Protein AF-A0A7J3J4U2-F1 (afdb_monomer)

pLDDT: mean 85.77, std 14.67, range [39.75, 98.62]

Sequence (71 aa):
MKKSEVEIGFPTEMVKEGRVQVLVPKLSAFVKKPGEYAPSKAPVFYNPVMELNRDIAVLALQAHQQTVGRE

M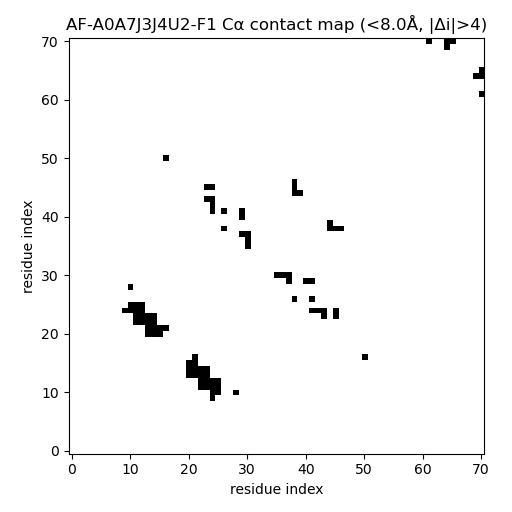ean predicted aligned error: 6.78 Å

Nearest PDB structures (foldseek):
  1uf2-assembly1_B  TM=6.722E-01  e=5.826E+00  Rice dwarf virus
  2mz9-assembly1_A  TM=3.695E-01  e=7.655E+00  Geobacter sulfurreducens
  4eog-assembly1_A-2  TM=3.730E-01  e=9.394E+00  Pyrococcus furiosus DSM 3638

Secondary structure (DSSP, 8-state):
--------SS-EEEEEETTEEEEEE-GGGT--STT---GGGSSS---GGGHHHHHHHHHHHHHHHHHTT--

Solvent-accessible surface area (backbone atoms only — not comparable to full-atom values): 4722 Å² total; per-residue (Å²): 132,83,81,78,82,73,87,58,102,59,68,65,40,80,47,74,57,94,93,47,77,47,81,41,57,38,62,80,82,56,51,88,50,94,88,54,85,48,43,83,66,39,100,54,80,62,63,79,87,49,50,66,61,50,54,50,51,53,52,53,50,53,57,47,31,56,76,72,72,66,117

Structure (mmCIF, N/CA/C/O backbone):
data_AF-A0A7J3J4U2-F1
#
_entry.id   AF-A0A7J3J4U2-F1
#
loop_
_atom_site.group_PDB
_atom_site.id
_atom_site.type_symbol
_atom_site.label_atom_id
_atom_site.label_alt_id
_atom_site.label_comp_id
_atom_site.label_asym_id
_atom_site.label_entity_id
_atom_site.label_seq_id
_atom_site.pdbx_PDB_ins_code
_atom_site.Cartn_x
_atom_site.Cartn_y
_atom_site.Cartn_z
_atom_site.occupancy
_atom_site.B_iso_or_equiv
_atom_site.auth_seq_id
_atom_site.auth_comp_id
_atom_site.auth_a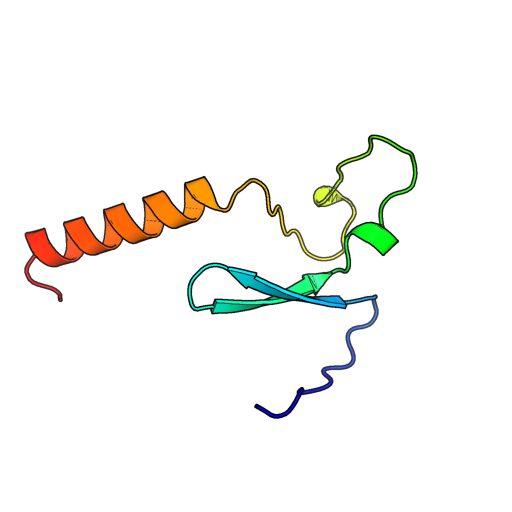sym_id
_atom_site.auth_atom_id
_atom_site.pdbx_PDB_model_num
ATOM 1 N N . MET A 1 1 ? 9.487 -16.488 7.545 1.00 42.59 1 MET A N 1
ATOM 2 C CA . MET A 1 1 ? 8.352 -16.584 6.598 1.00 42.59 1 MET A CA 1
ATOM 3 C C . MET A 1 1 ? 8.875 -17.120 5.278 1.00 42.59 1 MET A C 1
ATOM 5 O O . MET A 1 1 ? 9.815 -16.544 4.746 1.00 42.59 1 MET A O 1
ATOM 9 N N . LYS A 1 2 ? 8.347 -18.255 4.805 1.00 39.75 2 LYS A N 1
ATOM 10 C CA . LYS A 1 2 ? 8.702 -18.829 3.498 1.00 39.75 2 LYS A CA 1
ATOM 11 C C . LYS A 1 2 ? 8.225 -17.868 2.403 1.00 39.75 2 LYS A C 1
ATOM 13 O O . LYS A 1 2 ? 7.049 -17.521 2.394 1.00 39.75 2 LYS A O 1
ATOM 18 N N . LYS A 1 3 ? 9.130 -17.442 1.514 1.00 50.62 3 LYS A N 1
ATOM 19 C CA . LYS A 1 3 ? 8.781 -16.819 0.229 1.00 50.62 3 LYS A CA 1
ATOM 20 C C . LYS A 1 3 ? 7.927 -17.837 -0.527 1.00 50.62 3 LYS A C 1
ATOM 22 O O . LYS A 1 3 ? 8.449 -18.852 -0.972 1.00 50.62 3 LYS A O 1
ATOM 27 N N . SER A 1 4 ? 6.621 -17.624 -0.608 1.00 54.56 4 SER A N 1
ATOM 28 C CA . SER A 1 4 ? 5.823 -18.285 -1.633 1.00 54.56 4 SER A CA 1
ATOM 29 C C . SER A 1 4 ? 6.217 -17.630 -2.953 1.00 54.56 4 SER A C 1
ATOM 31 O O . SER A 1 4 ? 5.827 -16.492 -3.212 1.00 54.56 4 SER A O 1
ATOM 33 N N . GLU A 1 5 ? 7.055 -18.300 -3.739 1.00 60.47 5 GLU A N 1
ATOM 34 C CA . GLU A 1 5 ? 7.315 -17.926 -5.129 1.00 60.47 5 GLU A CA 1
ATOM 35 C C . GLU A 1 5 ? 6.053 -18.241 -5.931 1.00 60.47 5 GLU A C 1
ATOM 37 O O . GLU A 1 5 ? 5.913 -19.289 -6.551 1.00 60.47 5 GLU A O 1
ATOM 42 N N . VAL A 1 6 ? 5.071 -17.348 -5.824 1.00 70.00 6 VAL A N 1
ATOM 43 C CA . VAL A 1 6 ? 3.977 -17.299 -6.784 1.00 70.00 6 VAL A CA 1
ATOM 44 C C . VAL A 1 6 ? 4.609 -16.801 -8.075 1.00 70.00 6 VAL A C 1
ATOM 46 O O . VAL A 1 6 ? 5.079 -15.665 -8.137 1.00 70.00 6 VAL A O 1
ATOM 49 N N . GLU A 1 7 ? 4.680 -17.669 -9.078 1.00 74.94 7 GLU A N 1
ATOM 50 C CA . GLU A 1 7 ? 5.187 -17.304 -10.394 1.00 74.94 7 GLU A CA 1
ATOM 51 C C . GLU A 1 7 ? 4.137 -16.432 -11.090 1.00 74.94 7 GLU A C 1
ATOM 53 O O . GLU A 1 7 ? 3.140 -16.905 -11.633 1.00 74.94 7 GLU A O 1
ATOM 58 N N . ILE A 1 8 ? 4.323 -15.118 -10.986 1.00 82.88 8 ILE A N 1
ATOM 59 C CA . ILE A 1 8 ? 3.487 -14.119 -11.644 1.00 82.88 8 ILE A CA 1
ATOM 60 C C . ILE A 1 8 ? 4.164 -13.754 -12.968 1.00 82.88 8 ILE A C 1
ATOM 62 O O . ILE A 1 8 ? 5.366 -13.507 -13.000 1.00 82.88 8 ILE A O 1
ATOM 66 N N . GLY A 1 9 ? 3.402 -13.716 -14.067 1.00 91.19 9 GLY A N 1
ATOM 67 C CA . GLY A 1 9 ? 3.900 -13.516 -15.442 1.00 91.19 9 GLY A CA 1
ATOM 68 C C . GLY A 1 9 ? 4.521 -12.142 -15.749 1.00 91.19 9 GLY A C 1
ATOM 69 O O . GLY A 1 9 ? 4.568 -11.731 -16.906 1.00 91.19 9 GLY A O 1
ATOM 70 N N . PHE A 1 10 ? 4.954 -11.400 -14.731 1.00 89.88 10 PHE A N 1
ATOM 71 C CA . PHE A 1 10 ? 5.650 -10.124 -14.827 1.00 89.88 10 PHE A CA 1
ATOM 72 C C . PHE A 1 10 ? 6.523 -9.891 -13.580 1.00 89.88 10 PHE A C 1
ATOM 74 O O . PHE A 1 10 ? 6.267 -10.482 -12.533 1.00 89.88 10 PHE A O 1
ATOM 81 N N . PRO A 1 11 ? 7.538 -9.006 -13.642 1.00 90.75 11 PRO A N 1
ATOM 82 C CA . PRO A 1 11 ? 8.405 -8.736 -12.498 1.00 90.75 11 PRO A CA 1
ATOM 83 C C . PRO A 1 11 ? 7.635 -8.171 -11.299 1.00 90.75 11 PRO A C 1
ATOM 85 O O . PRO A 1 11 ? 6.956 -7.148 -11.417 1.00 90.75 11 PRO A O 1
ATOM 88 N N . THR A 1 12 ? 7.796 -8.795 -10.134 1.00 93.00 12 THR A N 1
ATOM 89 C CA . THR A 1 12 ? 7.168 -8.382 -8.871 1.00 93.00 12 THR A CA 1
ATOM 90 C C . THR A 1 12 ? 8.191 -8.123 -7.773 1.00 93.00 12 THR A C 1
ATOM 92 O O . THR A 1 12 ? 9.298 -8.661 -7.793 1.00 93.00 12 THR A O 1
ATOM 95 N N . GLU A 1 13 ? 7.800 -7.345 -6.772 1.00 92.31 13 GLU A N 1
ATOM 96 C CA . GLU A 1 13 ? 8.550 -7.129 -5.540 1.00 92.31 13 GLU A CA 1
ATOM 97 C C . GLU A 1 13 ? 7.623 -7.150 -4.319 1.00 92.31 13 GLU A C 1
ATOM 99 O O . GLU A 1 13 ? 6.440 -6.827 -4.410 1.00 92.31 13 GLU A O 1
ATOM 104 N N . MET A 1 14 ? 8.161 -7.563 -3.171 1.00 94.62 14 MET A N 1
ATOM 105 C CA . MET A 1 14 ? 7.453 -7.463 -1.896 1.00 94.62 14 MET A CA 1
ATOM 106 C C . MET A 1 14 ? 7.705 -6.081 -1.306 1.00 94.62 14 MET A C 1
ATOM 108 O O . MET A 1 14 ? 8.857 -5.725 -1.063 1.00 94.62 14 MET A O 1
ATOM 112 N N . VAL A 1 15 ? 6.639 -5.342 -1.017 1.00 94.06 15 VAL A N 1
ATOM 113 C CA . VAL A 1 15 ? 6.702 -4.066 -0.298 1.00 94.06 15 VAL A CA 1
ATOM 114 C C . VAL A 1 15 ? 6.029 -4.202 1.062 1.00 94.06 15 VAL A C 1
ATOM 116 O O . VAL A 1 15 ? 5.111 -5.007 1.245 1.00 94.06 15 VAL A O 1
ATOM 119 N N . LYS A 1 16 ? 6.516 -3.438 2.039 1.00 96.12 16 LYS A N 1
ATOM 120 C CA . LYS A 1 16 ? 5.942 -3.364 3.382 1.00 96.12 16 LYS A CA 1
ATOM 121 C C . LYS A 1 16 ? 5.343 -1.977 3.577 1.00 96.12 16 LYS A C 1
ATOM 123 O O . LYS A 1 16 ? 6.065 -0.999 3.433 1.00 96.12 16 LYS A O 1
ATOM 128 N N . GLU A 1 17 ? 4.073 -1.924 3.955 1.00 96.25 17 GLU A N 1
ATOM 129 C CA . GLU A 1 17 ? 3.366 -0.692 4.309 1.00 96.25 17 GLU A CA 1
ATOM 130 C C . GLU A 1 17 ? 2.685 -0.894 5.664 1.00 96.25 17 GLU A C 1
ATOM 132 O O . GLU A 1 17 ? 1.894 -1.826 5.855 1.00 96.25 17 GLU A O 1
ATOM 137 N N . GLY A 1 18 ? 3.081 -0.095 6.656 1.00 95.69 18 GLY A N 1
ATOM 138 C CA . GLY A 1 18 ? 2.711 -0.328 8.050 1.00 95.69 18 GLY A CA 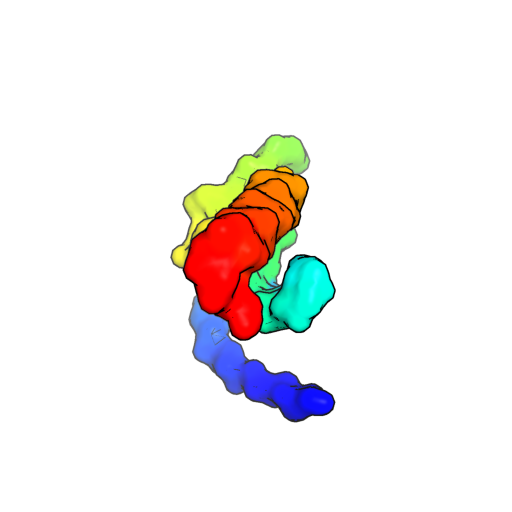1
ATOM 139 C C . GLY A 1 18 ? 3.020 -1.764 8.510 1.00 95.69 18 GLY A C 1
ATOM 140 O O . GLY A 1 18 ? 4.176 -2.200 8.565 1.00 95.69 18 GLY A O 1
ATOM 141 N N . ARG A 1 19 ? 1.970 -2.515 8.870 1.00 96.62 19 ARG A N 1
ATOM 142 C CA . ARG A 1 19 ? 2.060 -3.919 9.323 1.00 96.62 19 ARG A CA 1
ATOM 143 C C . ARG A 1 19 ? 1.857 -4.947 8.204 1.00 96.62 19 ARG A C 1
ATOM 145 O O . ARG A 1 19 ? 2.012 -6.139 8.461 1.00 96.62 19 ARG A O 1
ATOM 152 N N . VAL A 1 20 ? 1.517 -4.516 6.991 1.00 95.94 20 VAL A N 1
ATOM 153 C CA . VAL A 1 20 ? 1.162 -5.405 5.878 1.00 95.94 20 VAL A CA 1
ATOM 154 C C . VAL A 1 20 ? 2.365 -5.595 4.953 1.00 95.94 20 VAL A C 1
ATOM 156 O O . VAL A 1 20 ? 3.147 -4.674 4.728 1.00 95.94 20 VAL A O 1
ATOM 159 N N . GLN A 1 21 ? 2.520 -6.806 4.418 1.00 95.88 21 GLN A N 1
ATOM 160 C CA . GLN A 1 21 ? 3.421 -7.097 3.304 1.00 95.88 21 GLN A CA 1
ATOM 161 C C . GLN A 1 21 ? 2.579 -7.467 2.086 1.00 95.88 21 GLN A C 1
ATOM 163 O O . GLN A 1 21 ? 1.752 -8.374 2.171 1.00 95.88 21 GLN A O 1
ATOM 168 N N . VAL A 1 22 ? 2.791 -6.780 0.966 1.00 93.44 22 VAL A N 1
ATOM 169 C CA . VAL A 1 22 ? 2.051 -7.010 -0.280 1.00 93.44 22 VAL A CA 1
ATOM 170 C C . VAL A 1 22 ? 3.013 -7.241 -1.440 1.00 93.44 22 VAL A C 1
ATOM 172 O O . VAL A 1 22 ? 4.090 -6.649 -1.498 1.00 93.44 22 VAL A O 1
ATOM 175 N N . LEU A 1 23 ? 2.625 -8.129 -2.354 1.00 94.12 23 LEU A N 1
ATOM 176 C CA . LEU A 1 23 ? 3.341 -8.376 -3.601 1.00 94.12 23 LEU A CA 1
ATOM 177 C C . LEU A 1 23 ? 2.808 -7.408 -4.662 1.00 94.12 23 LEU A C 1
ATOM 179 O O . LEU A 1 23 ? 1.618 -7.428 -4.971 1.00 94.12 23 LEU A O 1
ATOM 183 N N . VAL A 1 24 ? 3.677 -6.565 -5.210 1.00 92.62 24 VAL A N 1
ATOM 184 C CA . VAL A 1 24 ? 3.322 -5.544 -6.208 1.00 92.62 24 VAL A CA 1
ATOM 185 C C . VAL A 1 24 ? 4.187 -5.704 -7.456 1.00 92.62 24 VAL A C 1
ATOM 187 O O . VAL A 1 24 ? 5.253 -6.320 -7.386 1.00 92.62 24 VAL A O 1
ATOM 190 N N . PRO A 1 25 ? 3.779 -5.172 -8.619 1.00 91.94 25 PRO A N 1
ATOM 191 C CA . PRO A 1 25 ? 4.663 -5.129 -9.774 1.00 91.94 25 PRO A CA 1
ATOM 192 C C . PRO A 1 25 ? 5.895 -4.279 -9.473 1.00 91.94 25 PRO A C 1
ATOM 194 O O . PRO A 1 25 ? 5.790 -3.204 -8.880 1.00 91.94 25 PRO A O 1
ATOM 197 N N . LYS A 1 26 ? 7.060 -4.732 -9.934 1.00 90.12 26 LYS A N 1
ATOM 198 C CA . LYS A 1 26 ? 8.306 -3.989 -9.783 1.00 90.12 26 LYS A CA 1
ATOM 199 C C . LYS A 1 26 ? 8.273 -2.756 -10.680 1.00 90.12 26 LYS A C 1
ATOM 201 O O . LYS A 1 26 ? 8.539 -2.861 -11.878 1.00 90.12 26 LYS A O 1
ATOM 206 N N . LEU A 1 27 ? 7.951 -1.587 -10.122 1.00 83.31 27 LEU A N 1
ATOM 207 C CA . LEU A 1 27 ? 7.670 -0.368 -10.899 1.00 83.31 27 LEU A CA 1
ATOM 208 C C . LEU A 1 27 ? 8.832 0.027 -11.819 1.00 83.31 27 LEU A C 1
ATOM 210 O O . LEU A 1 27 ? 8.599 0.473 -12.941 1.00 83.31 27 LEU A O 1
ATOM 214 N N . SER A 1 28 ? 10.078 -0.215 -11.396 1.00 82.06 28 SER A N 1
ATOM 215 C CA . SER A 1 28 ? 11.273 0.063 -12.202 1.00 82.06 28 SER A CA 1
ATOM 216 C C . SER A 1 28 ? 11.306 -0.693 -13.538 1.00 82.06 28 SER A C 1
ATOM 218 O O . SER A 1 28 ? 11.979 -0.250 -14.459 1.00 82.06 28 SER A O 1
ATOM 220 N N . ALA A 1 29 ? 10.598 -1.823 -13.662 1.00 82.94 29 ALA A N 1
ATOM 221 C CA . ALA A 1 29 ? 10.486 -2.576 -14.913 1.00 82.94 29 ALA A CA 1
ATOM 222 C C . ALA A 1 29 ? 9.527 -1.920 -15.928 1.00 82.94 29 ALA A C 1
ATOM 224 O O . ALA A 1 29 ? 9.522 -2.294 -17.098 1.00 82.94 29 ALA A O 1
ATOM 225 N N . PHE A 1 30 ? 8.726 -0.940 -15.493 1.00 78.25 30 PHE A N 1
ATOM 226 C CA . PHE A 1 30 ? 7.677 -0.300 -16.295 1.00 78.25 30 PHE A CA 1
ATOM 227 C C . PHE A 1 30 ? 7.923 1.200 -16.553 1.00 78.25 30 PHE A C 1
ATOM 229 O O . PHE A 1 30 ? 7.136 1.840 -17.257 1.00 78.25 30 PHE A O 1
ATOM 236 N N . VAL A 1 31 ? 9.020 1.770 -16.038 1.00 75.50 31 VAL A N 1
ATOM 237 C CA . VAL A 1 31 ? 9.443 3.155 -16.314 1.00 75.50 31 VAL A CA 1
ATOM 238 C C . VAL A 1 31 ? 10.153 3.207 -17.671 1.00 75.50 31 VAL A C 1
ATOM 240 O O . VAL A 1 31 ? 11.193 2.579 -17.847 1.00 75.50 31 VAL A O 1
ATOM 243 N N . LYS A 1 32 ? 9.612 3.959 -18.643 1.00 70.25 32 LYS A N 1
ATOM 244 C CA . 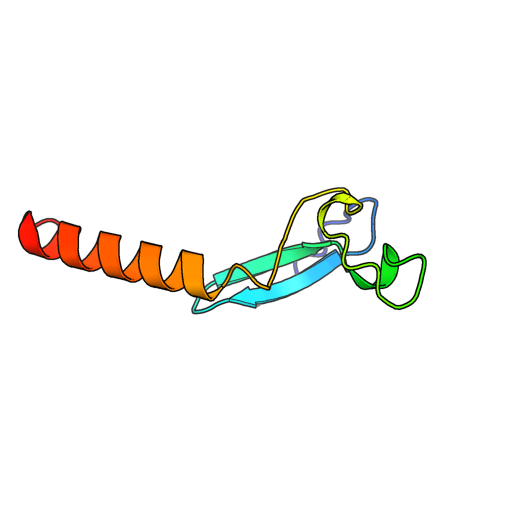LYS A 1 32 ? 10.204 4.073 -19.994 1.00 70.25 32 LYS A CA 1
ATOM 245 C C . LYS A 1 32 ? 11.073 5.318 -20.183 1.00 70.25 32 LYS A C 1
ATOM 247 O O . LYS A 1 32 ? 11.925 5.322 -21.067 1.00 70.25 32 LYS A O 1
ATOM 252 N N . LYS A 1 33 ? 10.862 6.378 -19.394 1.00 73.44 33 LYS A N 1
ATOM 253 C CA . LYS A 1 33 ? 11.623 7.638 -19.465 1.00 73.44 33 LYS A CA 1
ATOM 254 C C . LYS A 1 33 ? 11.877 8.215 -18.065 1.00 73.44 33 LYS A C 1
ATOM 256 O O . LYS A 1 33 ? 11.023 8.047 -17.192 1.00 73.44 33 LYS A O 1
ATOM 261 N N . PRO A 1 34 ? 12.994 8.935 -17.847 1.00 61.19 34 PRO A N 1
ATOM 262 C CA . PRO A 1 34 ? 13.205 9.696 -16.618 1.00 61.19 34 PRO A CA 1
ATOM 263 C C . PRO A 1 34 ? 12.036 10.664 -16.380 1.00 61.19 34 PRO A C 1
ATOM 265 O O . PRO A 1 34 ? 11.655 11.401 -17.286 1.00 61.19 34 PRO A O 1
ATOM 268 N N . GLY A 1 35 ? 11.444 10.633 -15.185 1.00 63.31 35 GLY A N 1
ATOM 269 C CA . GLY A 1 35 ? 10.290 11.469 -14.826 1.00 63.31 35 GLY A CA 1
ATOM 270 C C . GLY A 1 35 ? 8.913 10.861 -15.125 1.00 63.31 35 GLY A C 1
ATOM 271 O O . GLY A 1 35 ? 7.909 11.405 -14.674 1.00 63.31 35 GLY A O 1
ATOM 272 N N . GLU A 1 36 ? 8.828 9.714 -15.812 1.00 66.75 36 GLU A N 1
ATOM 273 C CA . GLU A 1 36 ? 7.566 8.973 -15.904 1.00 66.75 36 GLU A CA 1
ATOM 274 C C . GLU A 1 36 ? 7.297 8.209 -14.606 1.00 66.75 36 GLU A C 1
ATOM 276 O O . GLU A 1 36 ? 7.700 7.059 -14.432 1.00 66.75 36 GLU A O 1
ATOM 281 N N . TYR A 1 37 ? 6.555 8.840 -13.701 1.00 59.41 37 TYR A N 1
ATOM 282 C CA . TYR A 1 37 ? 5.874 8.126 -12.634 1.00 59.41 37 TYR A CA 1
ATOM 283 C C . TYR A 1 37 ? 4.577 7.540 -13.193 1.00 59.41 37 TYR A C 1
ATOM 285 O O . TYR A 1 37 ? 3.575 8.241 -13.318 1.00 59.41 37 TYR A O 1
ATOM 293 N N . ALA A 1 38 ? 4.593 6.269 -13.591 1.00 65.62 38 ALA A N 1
ATOM 294 C CA . ALA A 1 38 ? 3.402 5.637 -14.151 1.00 65.62 38 ALA A CA 1
ATOM 295 C C . ALA A 1 38 ? 3.063 4.292 -13.491 1.00 65.62 38 ALA A C 1
ATOM 297 O O . ALA A 1 38 ? 3.118 3.256 -14.156 1.00 65.62 38 ALA A O 1
ATOM 298 N N . PRO A 1 39 ? 2.622 4.288 -12.216 1.00 69.81 39 PRO A N 1
ATOM 299 C CA . PRO A 1 39 ? 1.927 3.141 -11.627 1.00 69.81 39 PRO A CA 1
ATOM 300 C C . PRO A 1 39 ? 0.782 2.605 -12.501 1.00 69.81 39 PRO A C 1
ATOM 302 O O . PRO A 1 39 ? 0.477 1.421 -12.463 1.00 69.81 39 PRO A O 1
ATOM 305 N N . SER A 1 40 ? 0.177 3.463 -13.331 1.00 74.50 40 SER A N 1
ATOM 306 C CA . SER A 1 40 ? -0.861 3.114 -14.309 1.00 74.50 40 SER A CA 1
ATOM 307 C C . SER A 1 40 ? -0.387 2.236 -15.473 1.00 74.50 40 SER A C 1
ATOM 309 O O . SER A 1 40 ? -1.222 1.659 -16.162 1.00 74.50 40 SER A O 1
ATOM 311 N N . LYS A 1 41 ? 0.925 2.135 -15.722 1.00 80.00 41 LYS A N 1
ATOM 312 C CA . LYS A 1 41 ? 1.498 1.261 -16.763 1.00 80.00 41 LYS A CA 1
ATOM 313 C C . LYS A 1 41 ? 1.819 -0.142 -16.247 1.00 80.00 41 LYS A C 1
ATOM 315 O O . LYS A 1 41 ? 2.117 -1.021 -17.053 1.00 80.00 41 LYS A O 1
ATOM 320 N N . ALA A 1 42 ? 1.807 -0.342 -14.930 1.00 87.12 42 ALA A N 1
ATOM 321 C CA . ALA A 1 42 ? 1.993 -1.654 -14.339 1.00 87.12 42 ALA A CA 1
ATOM 322 C C . ALA A 1 42 ? 0.727 -2.512 -14.543 1.00 87.12 42 ALA A C 1
ATOM 324 O O . ALA A 1 42 ? -0.380 -1.973 -14.562 1.00 87.12 42 ALA A O 1
ATOM 325 N N . PRO A 1 43 ? 0.860 -3.844 -14.662 1.00 89.75 43 PRO A N 1
ATOM 326 C CA . PRO A 1 43 ? -0.283 -4.746 -14.846 1.00 89.75 43 PRO A CA 1
ATOM 327 C C . PRO A 1 43 ? -1.244 -4.760 -13.647 1.00 89.75 43 PRO A C 1
ATOM 329 O O . PRO A 1 43 ? -2.409 -5.113 -13.796 1.00 89.75 43 PRO A O 1
ATOM 332 N N . VAL A 1 44 ? -0.764 -4.361 -12.465 1.00 91.44 44 VAL A N 1
ATOM 333 C CA . VAL A 1 44 ? -1.569 -4.137 -11.260 1.00 91.44 44 VAL A CA 1
ATOM 334 C C . VAL A 1 44 ? -1.194 -2.776 -10.687 1.00 91.44 44 VAL A C 1
ATOM 336 O O . VAL A 1 44 ? -0.016 -2.455 -10.540 1.00 91.44 44 VAL A O 1
ATOM 339 N N . PHE A 1 45 ? -2.192 -1.960 -10.367 1.00 90.75 45 PHE A N 1
ATOM 340 C CA . PHE A 1 45 ? -1.947 -0.613 -9.872 1.00 90.75 45 PHE A CA 1
ATOM 341 C C . PHE A 1 45 ? -1.501 -0.625 -8.404 1.00 90.75 45 PHE A C 1
ATOM 343 O O . PHE A 1 45 ? -2.207 -1.130 -7.535 1.00 90.75 45 PHE A O 1
ATOM 350 N N . TYR A 1 46 ? -0.358 0.001 -8.125 1.00 90.94 46 TYR A N 1
ATOM 351 C CA . TYR A 1 46 ? 0.100 0.320 -6.774 1.00 90.94 46 TYR A CA 1
ATOM 352 C C . TYR A 1 46 ? 0.840 1.660 -6.791 1.00 90.94 46 TYR A C 1
ATOM 354 O O . TYR A 1 46 ? 1.887 1.794 -7.423 1.00 90.94 46 TYR A O 1
ATOM 362 N N . ASN A 1 47 ? 0.280 2.662 -6.112 1.00 91.94 47 ASN A N 1
ATOM 363 C CA . ASN A 1 47 ? 0.869 3.993 -5.993 1.00 91.94 47 ASN A CA 1
ATOM 364 C C . ASN A 1 47 ? 1.433 4.188 -4.573 1.00 91.94 47 ASN A C 1
ATOM 366 O O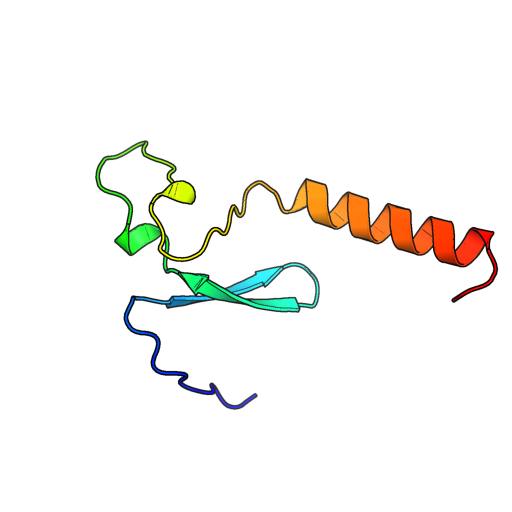 . ASN A 1 47 ? 0.642 4.488 -3.672 1.00 91.94 47 ASN A O 1
ATOM 370 N N . PRO A 1 48 ? 2.758 4.054 -4.356 1.00 89.94 48 PRO A N 1
ATOM 371 C CA . PRO A 1 48 ? 3.362 4.254 -3.037 1.00 89.94 48 PRO A CA 1
ATOM 372 C C . PRO A 1 48 ? 3.155 5.663 -2.458 1.00 89.94 48 PRO A C 1
ATOM 374 O O . PRO A 1 48 ? 3.140 5.810 -1.244 1.00 89.94 48 PRO A O 1
ATOM 377 N N . VAL A 1 49 ? 2.904 6.696 -3.276 1.00 92.00 49 VAL A N 1
ATOM 378 C CA . VAL A 1 49 ? 2.621 8.059 -2.768 1.00 92.00 49 VAL A CA 1
ATOM 379 C C . VAL A 1 49 ? 1.304 8.120 -1.971 1.00 92.00 49 VAL A C 1
ATOM 381 O O . VAL A 1 49 ? 1.088 9.045 -1.194 1.00 92.00 49 VAL A O 1
ATOM 384 N N . MET A 1 50 ? 0.425 7.123 -2.111 1.00 95.00 50 MET A N 1
ATOM 385 C CA . MET A 1 50 ? -0.858 7.057 -1.399 1.00 95.00 50 MET A CA 1
ATOM 386 C C . MET A 1 50 ? -0.762 6.447 0.014 1.00 95.00 50 MET A C 1
ATOM 388 O O . MET A 1 50 ? -1.803 6.195 0.615 1.00 95.00 50 MET A O 1
ATOM 392 N N . GLU A 1 51 ? 0.438 6.196 0.552 1.00 96.31 51 GLU A N 1
ATOM 393 C CA . GLU A 1 51 ? 0.639 5.697 1.929 1.00 96.31 51 GLU A CA 1
ATOM 394 C C . GLU A 1 51 ? -0.084 6.562 2.975 1.00 96.31 51 GLU A C 1
ATOM 396 O O . GLU A 1 51 ? -0.978 6.070 3.657 1.00 96.31 51 GLU A O 1
ATOM 401 N N . LEU A 1 52 ? 0.159 7.879 2.997 1.00 97.62 52 LEU A N 1
ATOM 402 C CA . LEU A 1 52 ? -0.491 8.783 3.960 1.00 97.62 52 LEU A CA 1
ATOM 403 C C . LEU A 1 52 ? -2.029 8.745 3.883 1.00 97.62 52 LEU A C 1
ATOM 405 O O . LEU A 1 52 ? -2.714 8.849 4.898 1.00 97.62 52 LEU A O 1
ATOM 409 N N . ASN A 1 53 ? -2.590 8.596 2.679 1.00 98.38 53 ASN A N 1
ATOM 410 C CA . ASN A 1 53 ? -4.038 8.485 2.501 1.00 98.38 53 ASN A CA 1
ATOM 411 C C . ASN A 1 53 ? -4.580 7.229 3.208 1.00 98.38 53 ASN A C 1
ATOM 413 O O . ASN A 1 53 ? -5.579 7.305 3.927 1.00 98.38 53 ASN A O 1
ATOM 417 N N . ARG A 1 54 ? -3.889 6.093 3.052 1.00 97.81 54 ARG A N 1
ATOM 418 C CA . ARG A 1 54 ? -4.260 4.822 3.686 1.00 97.81 54 ARG A CA 1
ATOM 419 C C . ARG A 1 54 ? -4.037 4.846 5.196 1.00 97.81 54 ARG A C 1
ATOM 421 O O . ARG A 1 54 ? -4.896 4.346 5.917 1.00 97.81 54 ARG A O 1
ATOM 428 N N . ASP A 1 55 ? -2.976 5.488 5.676 1.00 98.31 55 ASP A N 1
ATOM 429 C CA . ASP A 1 55 ? -2.745 5.678 7.112 1.00 98.31 55 ASP A CA 1
ATOM 430 C C . ASP A 1 55 ? -3.896 6.447 7.771 1.00 98.31 55 ASP A C 1
ATOM 432 O O . ASP A 1 55 ? -4.444 6.013 8.786 1.00 98.31 55 ASP A O 1
ATOM 436 N N . ILE A 1 56 ? -4.332 7.554 7.158 1.00 98.62 56 ILE A N 1
ATOM 437 C CA . ILE A 1 56 ? -5.479 8.331 7.648 1.00 98.62 56 ILE A CA 1
ATOM 438 C C . ILE A 1 56 ? -6.757 7.483 7.626 1.00 98.62 56 ILE A C 1
ATOM 440 O O . ILE A 1 56 ? -7.540 7.542 8.573 1.00 98.62 56 ILE A O 1
ATOM 444 N N . ALA A 1 57 ? -6.967 6.671 6.586 1.00 98.56 57 ALA A N 1
ATOM 445 C CA . ALA A 1 57 ? -8.125 5.782 6.510 1.00 98.56 57 ALA A CA 1
ATOM 446 C C . ALA A 1 57 ? -8.140 4.745 7.648 1.00 98.56 57 ALA A C 1
ATOM 448 O O . ALA A 1 57 ? -9.193 4.511 8.244 1.00 98.56 57 ALA A O 1
ATOM 449 N N . VAL A 1 58 ? -6.983 4.165 7.993 1.00 98.25 58 VAL A N 1
ATOM 450 C CA . VAL A 1 58 ? -6.850 3.245 9.135 1.00 98.25 58 VAL A CA 1
ATOM 451 C C . VAL A 1 58 ? -7.186 3.959 10.444 1.00 98.25 58 VAL A C 1
ATOM 453 O O . VAL A 1 58 ? -8.009 3.457 11.20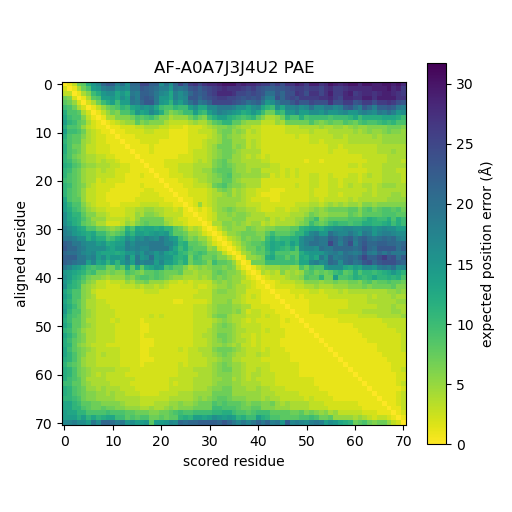7 1.00 98.25 58 VAL A O 1
ATOM 456 N N . LEU A 1 59 ? -6.613 5.144 10.683 1.00 98.38 59 LEU A N 1
ATOM 457 C CA . LEU A 1 59 ? -6.877 5.923 11.898 1.00 98.38 59 LEU A CA 1
ATOM 458 C C . LEU A 1 59 ? -8.356 6.305 12.033 1.00 98.38 59 LEU A C 1
ATOM 460 O O . LEU A 1 59 ? -8.941 6.150 13.104 1.00 98.38 59 LEU A O 1
ATOM 464 N N . ALA A 1 60 ? -8.975 6.771 10.947 1.00 98.50 60 ALA A N 1
ATOM 465 C CA . ALA A 1 60 ? -10.385 7.145 10.932 1.00 98.50 60 ALA A CA 1
ATOM 466 C C . ALA A 1 60 ? -11.294 5.945 11.231 1.00 98.50 60 ALA A C 1
ATOM 468 O O . ALA A 1 60 ? -12.241 6.066 12.011 1.00 98.50 60 ALA A O 1
ATOM 469 N N . LEU A 1 61 ? -10.992 4.777 10.652 1.00 98.25 61 LEU A N 1
ATOM 470 C CA . LEU A 1 61 ? -11.745 3.554 10.912 1.00 98.25 61 LEU A CA 1
ATOM 471 C C . LEU A 1 61 ? -11.611 3.114 12.375 1.00 98.25 61 LEU A C 1
ATOM 473 O O . LEU A 1 61 ? -12.625 2.826 13.007 1.00 98.25 61 LEU A O 1
ATOM 477 N N . GLN A 1 62 ? -10.397 3.128 12.929 1.00 97.81 62 GLN A N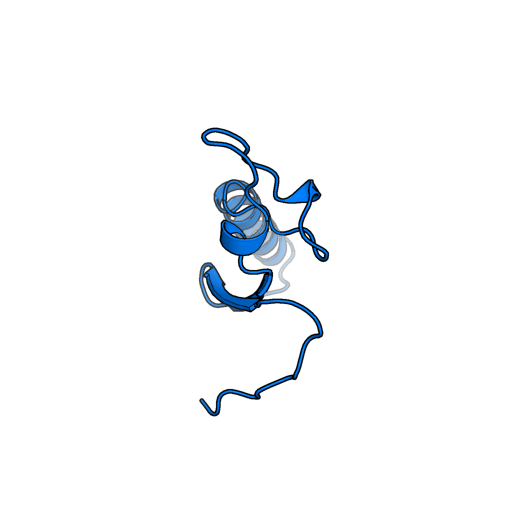 1
ATOM 478 C CA . GLN A 1 62 ? -10.151 2.772 14.331 1.00 97.81 62 GLN A CA 1
ATOM 479 C C . GLN A 1 62 ? -10.890 3.708 15.298 1.00 97.81 62 GLN A C 1
ATOM 481 O O . GLN A 1 62 ? -11.610 3.244 16.181 1.00 97.81 62 GLN A O 1
ATOM 486 N N . ALA A 1 63 ? -10.804 5.025 15.086 1.00 98.19 63 ALA A N 1
ATOM 487 C CA . ALA A 1 63 ? -11.524 6.008 15.897 1.00 98.19 63 ALA A CA 1
ATOM 488 C C . ALA A 1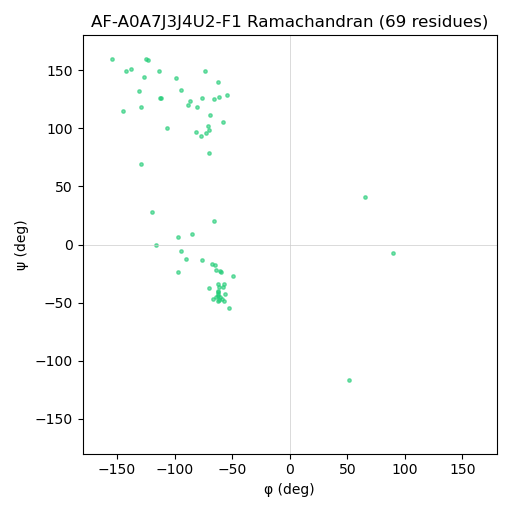 63 ? -13.052 5.830 15.810 1.00 98.19 63 ALA A C 1
ATOM 490 O O . ALA A 1 63 ? -13.773 5.988 16.801 1.00 98.19 63 ALA A O 1
ATOM 491 N N . HIS A 1 64 ? -13.565 5.464 14.632 1.00 98.06 64 HIS A N 1
ATOM 492 C CA . HIS A 1 64 ? -14.980 5.161 14.473 1.00 98.06 64 HIS A CA 1
ATOM 493 C C . HIS A 1 64 ? -15.377 3.898 15.245 1.00 98.06 64 HIS A C 1
ATOM 495 O O . HIS A 1 64 ? -16.366 3.936 15.974 1.00 98.06 64 HIS A O 1
ATOM 501 N N . GLN A 1 65 ? -14.601 2.812 15.139 1.00 98.19 65 GLN A N 1
ATOM 502 C CA . GLN A 1 65 ? -14.842 1.560 15.868 1.00 98.19 65 GLN A CA 1
ATOM 503 C C . GLN A 1 65 ? -14.901 1.781 17.383 1.00 98.19 65 GLN A C 1
ATOM 505 O O . GLN A 1 65 ? -15.829 1.281 18.020 1.00 98.19 65 GLN A O 1
ATOM 510 N N . GLN A 1 66 ? -13.991 2.592 17.930 1.00 97.44 66 GLN A N 1
ATOM 511 C CA . GLN A 1 66 ? -14.012 3.021 19.334 1.00 97.44 66 GLN A CA 1
ATOM 512 C C . GLN A 1 66 ? -15.317 3.727 19.690 1.00 97.44 66 GLN A C 1
ATOM 514 O O . GLN A 1 66 ? -15.981 3.378 20.664 1.00 97.44 66 GLN A O 1
ATOM 519 N N . THR A 1 67 ? -15.720 4.691 18.860 1.00 97.69 67 THR A N 1
ATOM 520 C CA . THR A 1 67 ? -16.919 5.505 19.092 1.00 97.69 67 THR A CA 1
ATOM 521 C C . THR A 1 67 ? -18.200 4.665 19.112 1.00 97.69 67 THR A C 1
ATOM 523 O O . THR A 1 67 ? -19.123 4.972 19.863 1.00 97.69 67 THR A O 1
ATOM 526 N N . VAL A 1 68 ? -18.272 3.597 18.309 1.00 98.06 68 VAL A N 1
ATOM 527 C CA . VAL A 1 68 ? -19.447 2.707 18.240 1.00 98.06 68 VAL A CA 1
ATOM 528 C C . VAL A 1 68 ? -19.321 1.439 19.094 1.00 98.06 68 VAL A C 1
ATOM 530 O O . VAL A 1 68 ? -20.191 0.572 19.006 1.00 98.06 68 VAL A O 1
ATOM 533 N N . GLY A 1 69 ? -18.260 1.309 19.899 1.00 95.69 69 GLY A N 1
ATOM 534 C CA . GLY A 1 69 ? -18.040 0.169 20.795 1.00 95.69 69 GLY A CA 1
ATOM 535 C C . GLY A 1 69 ? -17.821 -1.167 20.073 1.00 95.69 69 GLY A C 1
ATOM 536 O O . GLY A 1 69 ? -18.386 -2.180 20.479 1.00 95.69 69 GLY A O 1
ATOM 537 N N . ARG A 1 70 ? -17.057 -1.167 18.973 1.00 91.75 70 ARG A N 1
ATOM 538 C CA . ARG A 1 70 ? -16.759 -2.350 18.135 1.00 91.75 70 ARG A CA 1
ATOM 539 C C . ARG A 1 70 ? -15.262 -2.676 18.051 1.00 91.75 70 ARG A C 1
ATOM 541 O O . ARG A 1 70 ? -14.811 -3.183 17.020 1.00 91.75 70 ARG A O 1
ATOM 548 N N . GLU A 1 71 ? -14.505 -2.313 19.080 1.00 72.0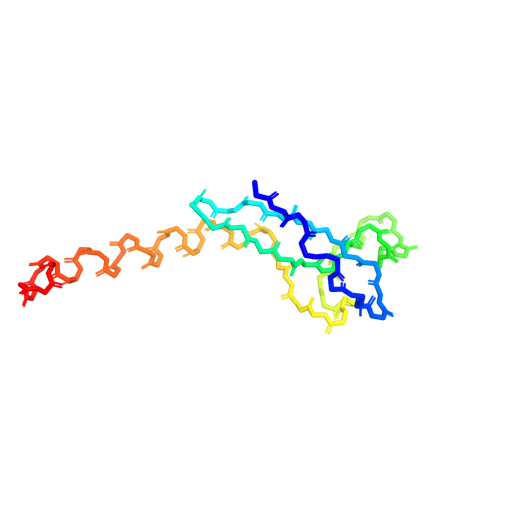0 71 GLU A N 1
ATOM 549 C CA . GLU A 1 71 ? -13.110 -2.751 19.246 1.00 72.00 71 GLU A CA 1
ATOM 550 C C . GLU A 1 71 ? -13.004 -4.178 19.783 1.00 72.00 71 GLU A C 1
ATOM 552 O O . GLU A 1 71 ? -13.847 -4.562 20.626 1.00 72.00 71 GLU A O 1
#

Foldseek 3Di:
DDPPCPPDPAAWDWDDQPPDIDIAGPVVVQDPDPPPPPLVSGPDRDDPVCSVVVVVVVVVVVVVCVVVVND

Radius of gyration: 16.18 Å; Cα contacts (8 Å, |Δi|>4): 46; chains: 1; bounding box: 33×30×41 Å